Protein AF-A0A967TVG3-F1 (afdb_monomer_lite)

Structure (mmCIF, N/CA/C/O backbone):
data_AF-A0A967TVG3-F1
#
_entry.id   AF-A0A967TVG3-F1
#
loop_
_atom_site.group_PDB
_atom_site.id
_atom_site.type_symbol
_atom_site.label_atom_id
_atom_site.label_alt_id
_atom_site.label_comp_id
_atom_site.label_asym_id
_atom_site.label_entity_id
_atom_site.label_seq_id
_atom_site.pdbx_PDB_ins_code
_atom_site.Cartn_x
_atom_site.Cartn_y
_atom_site.Cartn_z
_atom_site.occupancy
_atom_site.B_iso_or_equiv
_atom_site.auth_seq_id
_atom_site.auth_comp_id
_atom_site.auth_asym_id
_atom_site.auth_atom_id
_atom_site.pdbx_PDB_model_num
ATOM 1 N N . VAL A 1 1 ? -3.987 7.821 1.813 1.00 89.50 1 VAL A N 1
ATOM 2 C CA . VAL A 1 1 ? -5.244 8.448 2.303 1.00 89.50 1 VAL A CA 1
ATOM 3 C C . VAL A 1 1 ? -5.718 7.653 3.496 1.00 89.50 1 VAL A C 1
ATOM 5 O O . VAL A 1 1 ? -5.759 6.437 3.392 1.00 89.50 1 VAL A O 1
ATOM 8 N N . THR A 1 2 ? -6.085 8.309 4.593 1.00 92.44 2 THR A N 1
ATOM 9 C CA . THR A 1 2 ? -6.543 7.612 5.803 1.00 92.44 2 THR A CA 1
ATOM 10 C C . THR A 1 2 ? -8.033 7.836 6.006 1.00 92.44 2 THR A C 1
ATOM 12 O O . THR A 1 2 ? -8.481 8.977 6.103 1.00 92.44 2 THR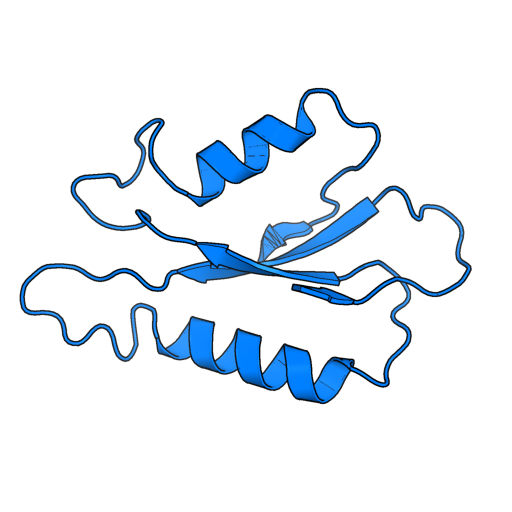 A O 1
ATOM 15 N N . ILE A 1 3 ? -8.789 6.745 6.083 1.00 94.00 3 ILE A N 1
ATOM 16 C CA . ILE A 1 3 ? -10.175 6.722 6.541 1.00 94.00 3 ILE A CA 1
ATOM 17 C C . ILE A 1 3 ? -10.136 6.442 8.048 1.00 94.00 3 ILE A C 1
ATOM 19 O O . ILE A 1 3 ? -9.707 5.354 8.450 1.00 94.00 3 ILE A O 1
ATOM 23 N N . PRO A 1 4 ? -10.507 7.412 8.899 1.00 90.88 4 PRO A N 1
ATOM 24 C CA . PRO A 1 4 ? -10.389 7.254 10.341 1.00 90.88 4 PRO A CA 1
ATOM 25 C C . PRO A 1 4 ? -11.366 6.195 10.853 1.00 90.88 4 PRO A C 1
ATOM 27 O O . PRO A 1 4 ? -12.478 6.054 10.342 1.00 90.88 4 PRO A O 1
ATOM 30 N N . ALA A 1 5 ? -10.957 5.465 11.889 1.00 89.88 5 ALA A N 1
ATOM 31 C CA . ALA A 1 5 ? -11.883 4.614 12.623 1.00 89.88 5 ALA A CA 1
ATOM 32 C C . ALA A 1 5 ? -12.932 5.465 13.353 1.00 89.88 5 ALA A C 1
ATOM 34 O O . ALA A 1 5 ? -12.690 6.631 13.677 1.00 89.88 5 ALA A O 1
ATOM 35 N N . GLY A 1 6 ? -14.067 4.852 13.677 1.00 84.75 6 GLY A N 1
ATOM 36 C CA . GLY A 1 6 ? -14.965 5.384 14.704 1.00 84.75 6 GLY A CA 1
ATOM 37 C C . GLY A 1 6 ? -14.378 5.274 16.111 1.00 84.75 6 GLY A C 1
ATOM 38 O O . GLY A 1 6 ? -13.250 4.829 16.300 1.00 84.75 6 GLY A O 1
ATOM 39 N N . GLU A 1 7 ? -15.163 5.633 17.123 1.00 78.00 7 GLU A N 1
ATOM 40 C CA . GLU A 1 7 ? -14.766 5.487 18.526 1.00 78.00 7 GLU A CA 1
ATOM 41 C C . GLU A 1 7 ? -14.842 4.014 18.954 1.00 78.00 7 GLU A C 1
ATOM 43 O O . GLU A 1 7 ? -15.891 3.510 19.354 1.00 78.00 7 GLU A O 1
ATOM 48 N N . LEU A 1 8 ? -13.723 3.299 18.838 1.00 69.94 8 LEU A N 1
ATOM 49 C CA . LEU A 1 8 ? -13.590 1.908 19.268 1.00 69.94 8 LEU A CA 1
ATOM 50 C C . LEU A 1 8 ? -12.302 1.702 20.066 1.00 69.94 8 LEU A C 1
ATOM 52 O O . LEU A 1 8 ? -11.327 2.417 19.854 1.00 69.94 8 LEU A O 1
ATOM 56 N N . PRO A 1 9 ? -12.255 0.713 20.973 1.00 59.97 9 PRO A N 1
ATOM 57 C CA . PRO A 1 9 ? -10.998 0.303 21.582 1.00 59.97 9 PRO A CA 1
ATOM 58 C C . PRO A 1 9 ? -10.019 -0.189 20.496 1.00 59.97 9 PRO A C 1
ATOM 60 O O . PRO A 1 9 ? -10.438 -0.820 19.520 1.00 59.97 9 PRO A O 1
ATOM 63 N N . ASP A 1 10 ? -8.718 0.080 20.682 1.00 72.25 10 ASP A N 1
ATOM 64 C CA . ASP A 1 10 ? -7.611 -0.333 19.788 1.00 72.25 10 ASP A CA 1
ATOM 65 C C . ASP A 1 10 ? -7.510 0.508 18.481 1.00 72.25 10 ASP A C 1
ATOM 67 O O . ASP A 1 10 ? -7.396 -0.022 17.373 1.00 72.25 10 ASP A O 1
ATOM 71 N N . LEU A 1 11 ? -7.587 1.846 18.622 1.00 75.06 11 LEU A N 1
ATOM 72 C CA . LEU A 1 11 ? -7.390 2.851 17.550 1.00 75.06 11 LEU A CA 1
ATOM 73 C C . LEU A 1 11 ? -5.943 2.981 17.070 1.00 75.06 11 LEU A C 1
ATOM 75 O O . LEU A 1 11 ? -5.698 3.537 16.005 1.00 75.06 11 LEU A O 1
ATOM 79 N N . ASP A 1 12 ? -4.986 2.486 17.849 1.00 82.81 12 ASP A N 1
ATOM 80 C CA . ASP A 1 12 ? -3.568 2.479 17.505 1.00 82.81 12 ASP A CA 1
ATOM 81 C C . ASP A 1 12 ? -3.253 1.493 16.375 1.00 82.81 12 ASP A C 1
ATOM 83 O O . ASP A 1 12 ? -2.145 1.502 15.847 1.00 82.81 12 ASP A O 1
ATOM 87 N N . ARG A 1 13 ? -4.218 0.662 15.958 1.00 89.12 13 ARG A N 1
ATOM 88 C CA . ARG A 1 13 ? -4.048 -0.314 14.881 1.00 89.12 13 ARG A CA 1
ATOM 89 C C . ARG A 1 13 ? -4.849 0.046 13.636 1.00 89.12 13 ARG A C 1
ATOM 91 O O . ARG A 1 13 ? -6.062 0.255 13.703 1.00 89.12 13 ARG A O 1
ATOM 98 N N . LYS A 1 14 ? -4.186 0.019 12.479 1.00 92.81 14 LYS A N 1
ATOM 99 C CA . LYS A 1 14 ? -4.787 0.310 11.168 1.00 92.81 14 LYS A CA 1
ATOM 100 C C . LYS A 1 14 ? -4.677 -0.866 10.196 1.00 92.81 14 LYS A C 1
ATOM 102 O O . LYS A 1 14 ? -3.776 -1.697 10.312 1.00 92.81 14 LYS A O 1
ATOM 107 N N . ILE A 1 15 ? -5.607 -0.939 9.252 1.00 95.62 15 ILE A N 1
ATOM 108 C CA . ILE A 1 15 ? -5.542 -1.825 8.086 1.00 95.62 15 ILE A CA 1
ATOM 109 C C . ILE A 1 15 ? -4.955 -1.016 6.936 1.00 95.62 15 ILE A C 1
ATOM 111 O O . ILE A 1 15 ? -5.436 0.079 6.662 1.00 95.62 15 ILE A O 1
ATOM 115 N N . VAL A 1 16 ? -3.946 -1.553 6.263 1.00 97.44 16 VAL A N 1
ATOM 116 C CA . VAL A 1 16 ? -3.377 -0.956 5.054 1.00 97.44 16 VAL A CA 1
ATOM 117 C C . VAL A 1 16 ? -3.903 -1.722 3.843 1.00 97.44 16 VAL A C 1
ATOM 119 O O . VAL A 1 16 ? -3.898 -2.951 3.844 1.00 97.44 16 VAL A O 1
ATOM 122 N N . VAL A 1 17 ? -4.383 -1.006 2.832 1.00 98.25 17 VAL A N 1
ATOM 123 C CA . VAL A 1 17 ? -4.708 -1.566 1.514 1.00 98.25 17 VAL A CA 1
ATOM 124 C C . VAL A 1 17 ? -3.850 -0.834 0.498 1.00 98.25 17 VAL A C 1
ATOM 126 O O . VAL A 1 17 ? -3.884 0.401 0.440 1.00 98.25 17 VAL A O 1
ATOM 129 N N . ALA A 1 18 ? -3.065 -1.582 -0.263 1.00 98.38 18 ALA A N 1
ATOM 130 C CA . ALA A 1 18 ? -2.017 -1.036 -1.092 1.00 98.38 18 ALA A CA 1
ATOM 131 C C . ALA A 1 18 ? -2.062 -1.518 -2.544 1.00 98.38 18 ALA A C 1
ATOM 133 O O . ALA A 1 18 ? -2.669 -2.523 -2.895 1.00 98.38 18 ALA A O 1
ATOM 134 N N . ALA A 1 19 ? -1.413 -0.730 -3.388 1.00 98.69 19 ALA A N 1
ATOM 135 C CA . ALA A 1 19 ? -1.115 -0.995 -4.788 1.00 98.69 19 ALA A CA 1
ATOM 136 C C . ALA A 1 19 ? 0.169 -0.231 -5.130 1.00 98.69 19 ALA A C 1
ATOM 138 O O . ALA A 1 19 ? 0.566 0.654 -4.364 1.00 98.69 19 ALA A O 1
ATOM 139 N N . HIS A 1 20 ? 0.795 -0.502 -6.272 1.00 98.56 20 HIS A N 1
ATOM 140 C CA . HIS A 1 20 ? 1.906 0.319 -6.758 1.00 98.56 20 HIS A CA 1
ATOM 141 C C . HIS A 1 20 ? 1.567 1.011 -8.077 1.00 98.56 20 HIS A C 1
ATOM 143 O O . HIS A 1 20 ? 0.735 0.542 -8.849 1.00 98.56 20 HIS A O 1
ATOM 149 N N . TYR A 1 21 ? 2.146 2.189 -8.296 1.00 98.00 21 TYR A N 1
ATOM 150 C CA . TYR A 1 21 ? 1.850 3.025 -9.465 1.00 98.00 21 TYR A CA 1
ATOM 151 C C . TYR A 1 21 ? 3.014 3.134 -10.456 1.00 98.00 21 TYR A C 1
ATOM 153 O O . TYR A 1 21 ? 2.868 3.786 -11.491 1.00 98.00 21 TYR A O 1
ATOM 161 N N . ASP A 1 22 ? 4.160 2.524 -10.155 1.00 98.19 22 ASP A N 1
ATOM 162 C CA . ASP A 1 22 ? 5.239 2.290 -11.111 1.00 98.19 22 ASP A CA 1
ATOM 163 C C . ASP A 1 22 ? 5.010 1.009 -11.928 1.00 98.19 22 ASP A C 1
ATOM 165 O O . ASP A 1 22 ? 4.188 0.167 -11.577 1.00 98.19 22 ASP A O 1
ATOM 169 N N . THR A 1 23 ? 5.716 0.891 -13.052 1.00 98.00 23 THR A N 1
ATOM 170 C CA . THR A 1 23 ? 5.700 -0.293 -13.923 1.00 98.00 23 THR A CA 1
ATOM 171 C C . THR A 1 23 ? 7.045 -0.428 -14.640 1.00 98.00 23 THR A C 1
ATOM 173 O O . THR A 1 23 ? 7.815 0.537 -14.727 1.00 98.00 23 THR A O 1
ATOM 176 N N . VAL A 1 24 ? 7.331 -1.608 -15.188 1.00 97.25 24 VAL A N 1
ATOM 177 C CA . VAL A 1 24 ? 8.562 -1.867 -15.948 1.00 97.25 24 VAL A CA 1
ATOM 178 C C . VAL A 1 24 ? 8.579 -1.210 -17.332 1.00 97.25 24 VAL A C 1
ATOM 180 O O . VAL A 1 24 ? 7.557 -0.885 -17.941 1.00 97.25 24 VAL A O 1
ATOM 183 N N . TRP A 1 25 ? 9.783 -1.065 -17.892 1.00 96.06 25 TRP A N 1
ATOM 184 C CA . TRP A 1 25 ? 9.973 -0.554 -19.249 1.00 96.06 25 TRP A CA 1
ATOM 185 C C . TRP A 1 25 ? 9.214 -1.395 -20.294 1.00 96.06 25 TRP A C 1
ATOM 187 O O . TRP A 1 25 ? 9.229 -2.621 -20.247 1.00 96.06 25 TRP A O 1
ATOM 197 N N . LEU A 1 26 ? 8.574 -0.717 -21.255 1.00 96.75 26 LEU A N 1
ATOM 198 C CA . LEU A 1 26 ? 7.665 -1.277 -22.276 1.00 96.75 26 LEU A CA 1
ATOM 199 C C . LEU A 1 26 ? 6.361 -1.908 -21.765 1.00 96.75 26 LEU A C 1
ATOM 201 O O . LEU A 1 26 ? 5.555 -2.336 -22.593 1.00 96.75 26 LEU A O 1
ATOM 205 N N . SER A 1 27 ? 6.102 -1.922 -20.458 1.00 97.62 27 SER A N 1
ATOM 206 C CA . SER A 1 27 ? 4.781 -2.266 -19.940 1.00 97.62 27 SER A CA 1
ATOM 207 C C . SER A 1 27 ? 3.901 -1.014 -19.875 1.00 97.62 27 SER A C 1
ATOM 209 O O . SER A 1 27 ? 4.346 0.024 -19.386 1.00 97.62 27 SER A O 1
ATOM 211 N N . PRO A 1 28 ? 2.640 -1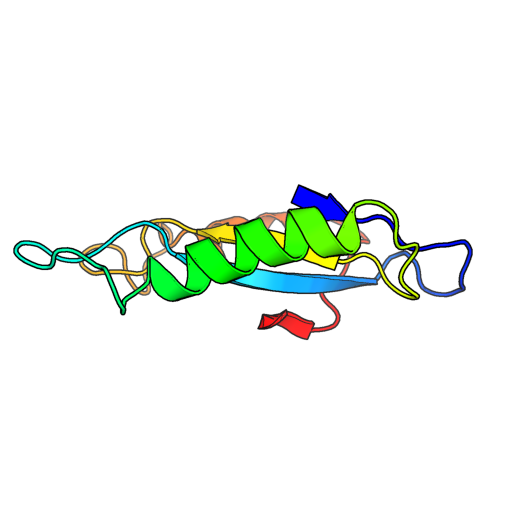.067 -20.340 1.00 96.88 28 PRO A N 1
ATOM 212 C CA . PRO A 1 28 ? 1.670 -0.017 -20.043 1.00 96.88 28 PRO A CA 1
ATOM 213 C C . PRO A 1 28 ? 1.194 -0.049 -18.579 1.00 96.88 28 PRO A C 1
ATOM 215 O O . PRO A 1 28 ? 0.509 0.880 -18.161 1.00 96.88 28 PRO A O 1
ATOM 218 N N . GLY A 1 29 ? 1.496 -1.114 -17.824 1.00 98.31 29 GLY A N 1
ATOM 219 C CA . GLY A 1 29 ? 1.178 -1.245 -16.399 1.00 98.31 29 GLY A CA 1
ATOM 220 C C . GLY A 1 29 ? -0.310 -1.366 -16.061 1.00 98.31 29 GLY A C 1
ATOM 221 O O . GLY A 1 29 ? -0.712 -1.090 -14.936 1.00 98.31 29 GLY A 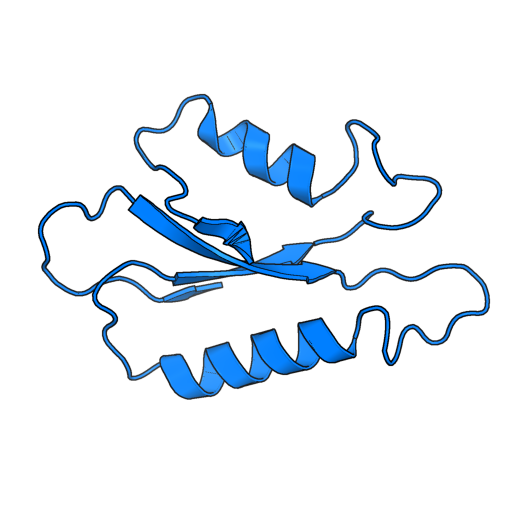O 1
ATOM 222 N N . ALA A 1 30 ? -1.155 -1.724 -17.036 1.00 98.50 30 ALA A N 1
ATOM 223 C CA . ALA A 1 30 ? -2.610 -1.706 -16.869 1.00 98.50 30 ALA A CA 1
ATOM 224 C C . ALA A 1 30 ? -3.104 -2.692 -15.797 1.00 98.50 30 ALA A C 1
ATOM 226 O O . ALA A 1 30 ? -3.899 -2.311 -14.942 1.00 98.50 30 ALA A O 1
ATOM 227 N N . ASP A 1 31 ? -2.643 -3.943 -15.853 1.00 97.94 31 ASP A N 1
ATOM 228 C CA . ASP A 1 31 ? -2.961 -4.955 -14.839 1.00 97.94 31 ASP A CA 1
ATOM 229 C C . ASP A 1 31 ? -1.987 -4.870 -13.660 1.00 97.94 31 ASP A C 1
ATOM 231 O O . ASP A 1 31 ? -2.429 -4.882 -12.515 1.00 97.94 31 ASP A O 1
ATOM 235 N N . ASP A 1 32 ? -0.699 -4.667 -13.960 1.00 98.06 32 ASP A N 1
ATOM 236 C CA . ASP A 1 32 ? 0.407 -4.599 -13.004 1.00 98.06 32 ASP A CA 1
ATOM 237 C C . ASP A 1 32 ? 1.037 -3.186 -12.959 1.00 98.06 32 ASP A C 1
ATOM 239 O O . ASP A 1 32 ? 1.898 -2.846 -13.776 1.00 98.06 32 ASP A O 1
ATOM 243 N N . ASN A 1 33 ? 0.557 -2.274 -12.104 1.00 98.38 33 ASN A N 1
ATOM 244 C CA . ASN A 1 33 ? -0.519 -2.460 -11.114 1.00 98.38 33 ASN A CA 1
ATOM 245 C C . ASN A 1 33 ? -1.567 -1.334 -11.111 1.00 98.38 33 ASN A C 1
ATOM 247 O O . ASN A 1 33 ? -2.237 -1.064 -10.112 1.00 98.38 33 ASN A O 1
ATOM 251 N N . ALA A 1 34 ? -1.785 -0.688 -12.263 1.00 98.69 34 ALA A N 1
ATOM 252 C CA . ALA A 1 34 ? -2.806 0.353 -12.387 1.00 98.69 34 ALA A CA 1
ATOM 253 C C . ALA A 1 34 ? -4.220 -0.158 -12.045 1.00 98.69 34 ALA A C 1
ATOM 255 O O . ALA A 1 34 ? -5.052 0.617 -11.566 1.00 98.69 34 ALA A O 1
ATOM 256 N N . SER A 1 35 ? -4.490 -1.455 -12.231 1.00 98.75 35 SER A N 1
ATOM 257 C CA . SER A 1 35 ? -5.723 -2.107 -11.786 1.00 98.75 35 SER A CA 1
ATOM 258 C C . SER A 1 35 ? -5.906 -1.980 -10.265 1.00 98.75 35 SER A C 1
ATOM 260 O O . SER A 1 35 ? -6.952 -1.503 -9.818 1.00 98.75 35 SER A O 1
ATOM 262 N N . GLY A 1 36 ? -4.878 -2.278 -9.467 1.00 98.62 36 GLY A N 1
ATOM 263 C CA . GLY A 1 36 ? -4.882 -2.114 -8.014 1.00 98.62 36 GLY A CA 1
ATOM 264 C C . GLY A 1 36 ? -5.036 -0.653 -7.602 1.00 98.62 36 GLY A C 1
ATOM 265 O O . GLY A 1 36 ? -5.868 -0.326 -6.754 1.00 98.62 36 GLY A O 1
ATOM 266 N N . VAL A 1 37 ? -4.329 0.262 -8.273 1.00 98.62 37 VAL A N 1
ATOM 267 C CA . VAL A 1 37 ? -4.480 1.708 -8.037 1.00 98.62 37 VAL A CA 1
ATOM 268 C C . VAL A 1 37 ? -5.916 2.168 -8.307 1.00 98.62 37 VAL A C 1
ATOM 270 O O . VAL A 1 37 ? -6.466 2.956 -7.535 1.00 98.62 37 VAL A O 1
ATOM 273 N N . SER A 1 38 ? -6.563 1.652 -9.356 1.00 98.69 38 SER A N 1
ATOM 274 C CA . SER A 1 38 ? -7.966 1.965 -9.649 1.00 98.69 38 SER A CA 1
ATOM 275 C C . SER A 1 38 ? -8.904 1.510 -8.523 1.00 98.69 38 SER A C 1
ATOM 277 O O . SER A 1 38 ? -9.806 2.257 -8.138 1.00 98.69 38 SER A O 1
ATOM 279 N N . VAL A 1 39 ? -8.633 0.347 -7.919 1.00 98.56 39 VAL A N 1
ATOM 280 C CA . VAL A 1 39 ? -9.370 -0.151 -6.750 1.00 98.56 39 VAL A CA 1
ATOM 281 C C . VAL A 1 39 ? -9.153 0.755 -5.542 1.00 98.56 39 VAL A C 1
ATOM 283 O O . VAL A 1 39 ? -10.124 1.079 -4.862 1.00 98.56 39 VAL A O 1
ATOM 286 N N . LEU A 1 40 ? -7.927 1.229 -5.285 1.00 98.56 40 LEU A N 1
ATOM 287 C CA . LEU A 1 40 ? -7.673 2.171 -4.187 1.00 98.56 40 LEU A CA 1
ATOM 288 C C . LEU A 1 40 ? -8.479 3.465 -4.339 1.00 98.56 40 LEU A C 1
ATOM 290 O O . LEU A 1 40 ? -9.048 3.958 -3.363 1.00 98.56 40 LEU A O 1
ATOM 294 N N . LEU A 1 41 ? -8.544 4.016 -5.552 1.00 98.38 41 LEU A N 1
ATOM 295 C CA . LEU A 1 41 ? -9.303 5.237 -5.827 1.00 98.38 41 LEU A CA 1
ATOM 296 C C . LEU A 1 41 ? -10.809 5.026 -5.637 1.00 98.38 41 LEU A C 1
ATOM 298 O O . LEU A 1 41 ? -11.476 5.870 -5.033 1.00 98.38 41 LEU A O 1
ATOM 302 N N . GLU A 1 42 ? -11.338 3.892 -6.095 1.00 98.38 42 GLU A N 1
ATOM 303 C CA . GLU A 1 42 ? -12.749 3.552 -5.908 1.00 98.38 42 GLU A CA 1
ATOM 304 C C . GLU A 1 42 ? -13.078 3.304 -4.429 1.00 98.38 42 GLU A C 1
ATOM 306 O O . GLU A 1 42 ? -14.055 3.845 -3.908 1.00 98.38 42 GLU A O 1
ATOM 311 N N . LEU A 1 43 ? -12.223 2.578 -3.701 1.00 97.62 43 LEU A N 1
ATOM 312 C CA . LEU A 1 43 ? -12.369 2.382 -2.257 1.00 97.62 43 LEU A CA 1
ATOM 313 C C . LEU A 1 43 ? -12.364 3.712 -1.505 1.00 97.62 43 LEU A C 1
ATOM 315 O O . LEU A 1 43 ? -13.192 3.902 -0.616 1.00 97.62 43 LEU A O 1
ATOM 319 N N . ALA A 1 44 ? -11.497 4.659 -1.871 1.00 97.12 44 ALA A N 1
ATOM 320 C CA . ALA A 1 44 ? -11.492 5.985 -1.259 1.00 97.12 44 ALA A CA 1
ATOM 321 C C . ALA A 1 44 ? -12.850 6.687 -1.426 1.00 97.12 44 ALA A C 1
ATOM 323 O O . ALA A 1 44 ? -13.355 7.301 -0.485 1.00 97.12 44 ALA A O 1
ATOM 324 N N . GLN A 1 45 ? -13.471 6.561 -2.601 1.00 96.81 45 GLN A N 1
ATOM 325 C CA . GLN A 1 45 ? -14.788 7.128 -2.883 1.00 96.81 45 GLN A CA 1
ATOM 326 C C . GLN A 1 45 ? -15.925 6.429 -2.135 1.00 96.81 45 GLN A C 1
ATOM 328 O O . GLN A 1 45 ? -16.805 7.115 -1.609 1.00 96.81 45 GLN A O 1
ATOM 333 N N . LEU A 1 46 ? -15.909 5.098 -2.065 1.00 96.56 46 LEU A N 1
ATOM 334 C CA . LEU A 1 46 ? -16.929 4.313 -1.366 1.00 96.56 46 LEU A CA 1
ATOM 335 C C . LEU A 1 46 ? -16.849 4.492 0.155 1.00 96.56 46 LEU A C 1
ATOM 337 O O . LEU A 1 46 ? -17.876 4.585 0.827 1.00 96.56 46 LEU A O 1
ATOM 341 N N . LEU A 1 47 ? -15.634 4.581 0.700 1.00 95.06 47 LEU A N 1
ATOM 342 C CA . LEU A 1 47 ? -15.393 4.644 2.140 1.00 95.06 47 LEU A CA 1
ATOM 343 C C . LEU A 1 47 ? -15.462 6.061 2.720 1.00 95.06 47 LEU A C 1
ATOM 345 O O . LEU A 1 47 ? -15.550 6.195 3.936 1.00 95.06 47 LEU A O 1
ATOM 349 N N . LYS A 1 48 ? -15.468 7.125 1.903 1.00 92.88 48 LYS A N 1
ATOM 350 C CA . LYS A 1 48 ? -15.397 8.518 2.398 1.00 92.88 48 LYS A CA 1
ATOM 351 C C . LYS A 1 48 ? -16.481 8.911 3.411 1.00 92.88 48 LYS A C 1
ATOM 353 O O . LYS A 1 48 ? -16.268 9.821 4.202 1.00 92.88 48 LYS A O 1
ATOM 358 N N . ASN A 1 49 ? -17.641 8.254 3.359 1.00 92.69 49 ASN A N 1
ATOM 359 C CA . ASN A 1 49 ? -18.787 8.506 4.240 1.00 92.69 49 ASN A CA 1
ATOM 360 C C . ASN A 1 49 ? -19.065 7.329 5.188 1.00 92.69 49 ASN A C 1
ATOM 362 O O . ASN A 1 49 ? -20.139 7.251 5.782 1.00 92.69 49 ASN A O 1
ATOM 366 N N . ILE A 1 50 ? -18.129 6.388 5.287 1.00 93.56 50 ILE A N 1
ATOM 367 C CA . ILE A 1 50 ? -18.229 5.216 6.147 1.00 93.56 50 ILE A CA 1
ATOM 368 C C . ILE A 1 50 ? -17.284 5.425 7.323 1.00 93.56 50 ILE A C 1
ATOM 370 O O . ILE A 1 50 ? -16.144 5.847 7.155 1.00 93.56 50 ILE A O 1
ATOM 374 N N . THR A 1 51 ? -17.763 5.099 8.520 1.00 91.56 51 THR A N 1
ATOM 375 C CA . THR A 1 51 ? -16.948 5.070 9.734 1.00 91.56 51 THR A CA 1
ATOM 376 C C . THR A 1 51 ? -16.589 3.615 10.043 1.00 91.56 51 THR A C 1
ATOM 378 O O . THR A 1 51 ? -17.395 2.907 10.653 1.00 91.56 51 THR A O 1
ATOM 381 N N . PRO A 1 52 ? -15.432 3.115 9.575 1.00 90.62 52 PRO A N 1
ATOM 382 C CA . PRO A 1 52 ? -15.037 1.732 9.790 1.00 90.62 52 PRO A CA 1
ATOM 383 C C . PRO A 1 52 ? -14.683 1.453 11.253 1.00 90.62 52 PRO A C 1
ATOM 385 O O . PRO A 1 52 ? -14.357 2.346 12.038 1.00 90.62 52 PRO A O 1
ATOM 388 N N . GLY A 1 53 ? -14.698 0.165 11.607 1.00 89.69 53 GLY A N 1
ATOM 389 C CA . GLY A 1 53 ? -14.330 -0.286 12.947 1.00 89.69 53 GLY A CA 1
ATOM 390 C C . GLY A 1 53 ? -12.831 -0.166 13.274 1.00 89.69 53 GLY A C 1
ATOM 391 O O . GLY A 1 53 ? -12.425 -0.252 14.429 1.00 89.69 53 GLY A O 1
ATOM 392 N N . LYS A 1 54 ? -11.997 0.014 12.248 1.00 90.75 54 LYS A N 1
ATOM 393 C CA . LYS A 1 54 ? -10.552 0.247 12.324 1.00 90.75 54 LYS A CA 1
ATOM 394 C C . LYS A 1 54 ? -10.177 1.289 11.288 1.00 90.75 54 LYS A C 1
ATOM 396 O O . LYS A 1 54 ? -10.856 1.392 10.269 1.00 90.75 54 LYS A O 1
ATOM 401 N N . ALA A 1 55 ? -9.100 2.030 11.533 1.00 93.19 55 ALA A N 1
ATOM 402 C CA . ALA A 1 55 ? -8.610 2.983 10.553 1.00 93.19 55 ALA A CA 1
ATOM 403 C C . ALA A 1 55 ? -8.142 2.207 9.320 1.00 93.19 55 ALA A C 1
ATOM 405 O O . ALA A 1 55 ? -7.494 1.167 9.455 1.00 93.19 55 ALA A O 1
ATOM 406 N N . ILE A 1 56 ? -8.494 2.698 8.137 1.00 95.38 56 ILE A N 1
ATOM 407 C CA . ILE A 1 56 ? -8.072 2.111 6.866 1.00 95.38 56 ILE A CA 1
ATOM 408 C C . ILE A 1 56 ? -7.160 3.119 6.187 1.00 95.38 56 ILE A C 1
ATOM 410 O O . ILE A 1 56 ? -7.555 4.261 5.959 1.00 95.38 56 ILE A O 1
ATOM 414 N N . GLU A 1 57 ? -5.947 2.708 5.860 1.00 96.31 57 GLU A N 1
ATOM 415 C CA . GLU A 1 57 ? -5.008 3.509 5.096 1.00 96.31 57 GLU A CA 1
ATOM 416 C C . GLU A 1 57 ? -4.883 2.940 3.683 1.00 96.31 57 GLU A C 1
ATOM 418 O O . GLU A 1 57 ? -4.488 1.796 3.486 1.00 96.31 57 GLU A O 1
ATOM 423 N N . LEU A 1 58 ? -5.262 3.749 2.698 1.00 98.25 58 LEU A N 1
ATOM 424 C CA . LEU A 1 58 ? -5.129 3.437 1.280 1.00 98.25 58 LEU A CA 1
ATOM 425 C C . LEU A 1 58 ? -3.814 4.034 0.783 1.00 98.25 58 LEU A C 1
ATOM 427 O O . LEU A 1 58 ? -3.645 5.263 0.847 1.00 98.25 58 LEU A O 1
ATOM 431 N N . VAL A 1 59 ? -2.893 3.197 0.307 1.00 98.25 59 VAL A N 1
ATOM 432 C CA . VAL A 1 59 ? -1.526 3.618 -0.033 1.00 98.25 59 VAL A CA 1
ATOM 433 C C . VAL A 1 59 ? -1.141 3.164 -1.435 1.00 98.25 59 VAL A C 1
ATOM 435 O O . VAL A 1 59 ? -1.190 1.984 -1.747 1.00 98.25 59 VAL A O 1
ATOM 438 N N . ALA A 1 60 ? -0.726 4.106 -2.280 1.00 98.38 60 ALA A N 1
ATOM 439 C CA . ALA A 1 60 ? -0.131 3.795 -3.573 1.00 98.38 60 ALA A CA 1
ATOM 440 C C . ALA A 1 60 ? 1.395 3.934 -3.454 1.00 98.38 60 ALA A C 1
ATOM 442 O O . ALA A 1 60 ? 1.893 5.034 -3.198 1.00 98.38 60 ALA A O 1
ATOM 443 N N . PHE A 1 61 ? 2.127 2.832 -3.595 1.00 98.31 61 PHE A N 1
ATOM 444 C CA . PHE A 1 61 ? 3.584 2.785 -3.505 1.00 98.31 61 PHE A CA 1
ATOM 445 C C . PHE A 1 61 ? 4.251 3.015 -4.865 1.00 98.31 61 PHE A C 1
ATOM 447 O O . PHE A 1 61 ? 3.657 2.805 -5.915 1.00 98.31 61 PHE A O 1
ATOM 454 N N . THR A 1 62 ? 5.503 3.458 -4.828 1.00 97.69 62 THR A N 1
ATOM 455 C CA . THR A 1 62 ? 6.409 3.465 -5.985 1.00 97.69 62 THR A CA 1
ATOM 456 C C . THR A 1 62 ? 7.526 2.471 -5.732 1.00 97.69 62 THR A C 1
ATOM 458 O O . THR A 1 62 ? 7.731 2.058 -4.584 1.00 97.69 62 THR A O 1
ATOM 461 N N . ASN A 1 63 ? 8.324 2.210 -6.764 1.00 98.06 63 ASN A N 1
ATOM 462 C CA . ASN A 1 63 ? 9.538 1.410 -6.692 1.00 98.06 63 ASN A CA 1
ATOM 463 C C . ASN A 1 63 ? 9.260 -0.030 -6.247 1.00 98.06 63 ASN A C 1
ATOM 465 O O . ASN A 1 63 ? 10.097 -0.624 -5.569 1.00 98.06 63 ASN A O 1
ATOM 469 N N . GLU A 1 64 ? 8.079 -0.557 -6.566 1.00 98.12 64 GLU A N 1
ATOM 470 C CA . GLU A 1 64 ? 7.809 -1.985 -6.411 1.00 98.12 64 GLU A CA 1
ATOM 471 C C . GLU A 1 64 ? 8.629 -2.775 -7.433 1.00 98.12 64 GLU A C 1
ATOM 473 O O . GLU A 1 64 ? 9.213 -3.799 -7.090 1.00 98.12 64 GLU A O 1
ATOM 478 N N . GLU A 1 65 ? 8.793 -2.203 -8.627 1.00 98.00 65 GLU A N 1
ATOM 479 C CA . GLU A 1 65 ? 9.391 -2.860 -9.775 1.00 98.00 65 GLU A CA 1
ATOM 480 C C . GLU A 1 65 ? 10.915 -2.692 -9.850 1.00 98.00 65 GLU A C 1
ATOM 482 O O . GLU A 1 65 ? 11.551 -1.836 -9.215 1.00 98.00 65 GLU A O 1
ATOM 487 N N . GLN A 1 66 ? 11.548 -3.515 -10.690 1.00 96.06 66 GLN A N 1
ATOM 488 C CA . GLN A 1 66 ? 12.972 -3.374 -11.001 1.00 96.06 66 GLN A CA 1
ATOM 489 C C . GLN A 1 66 ? 13.268 -1.983 -11.603 1.00 96.06 66 GLN A C 1
ATOM 491 O O . GLN A 1 66 ? 12.515 -1.501 -12.452 1.00 96.06 66 GLN A O 1
ATOM 496 N N . PRO A 1 67 ? 14.389 -1.332 -11.233 1.00 95.81 67 PRO A N 1
ATOM 497 C CA . PRO A 1 67 ? 15.538 -1.875 -10.498 1.00 95.81 67 PRO A CA 1
ATOM 498 C C . PRO A 1 67 ? 15.484 -1.686 -8.970 1.00 95.81 67 PRO A C 1
ATOM 500 O O . PRO A 1 67 ? 16.483 -1.938 -8.299 1.00 95.81 67 PRO A O 1
ATOM 503 N N . PHE A 1 68 ? 14.381 -1.176 -8.421 1.00 97.44 68 PHE A N 1
ATOM 504 C CA . PHE A 1 68 ? 14.293 -0.807 -7.004 1.00 97.44 68 PHE A CA 1
ATOM 505 C C . PHE A 1 68 ? 13.572 -1.844 -6.140 1.00 97.44 68 PHE A C 1
ATOM 507 O O . PHE A 1 68 ? 13.696 -1.780 -4.912 1.00 97.44 68 PHE A O 1
ATOM 514 N N . ALA A 1 69 ? 12.890 -2.805 -6.767 1.00 96.44 69 ALA A N 1
ATOM 515 C CA . ALA A 1 69 ? 12.332 -3.985 -6.122 1.00 96.44 69 ALA A CA 1
ATOM 516 C C . ALA A 1 69 ? 13.312 -4.597 -5.110 1.00 96.44 69 ALA A C 1
ATOM 518 O O . ALA A 1 69 ? 14.494 -4.784 -5.408 1.00 96.44 69 ALA A O 1
ATOM 519 N N . GLU A 1 70 ? 12.813 -4.906 -3.913 1.00 94.81 70 GLU A N 1
ATOM 520 C CA . GLU A 1 70 ? 13.573 -5.528 -2.816 1.00 94.81 70 GLU A CA 1
ATOM 521 C C . GLU A 1 70 ? 14.777 -4.715 -2.291 1.00 94.81 70 GLU A C 1
ATOM 523 O O . GLU A 1 70 ? 15.565 -5.213 -1.485 1.00 94.81 70 GLU A O 1
ATOM 528 N N . THR A 1 71 ? 14.924 -3.448 -2.690 1.00 97.38 71 THR A N 1
ATOM 529 C CA . THR A 1 71 ? 15.959 -2.552 -2.155 1.00 97.38 71 THR A CA 1
ATOM 530 C C . THR A 1 71 ? 15.435 -1.697 -0.999 1.00 97.38 71 THR A C 1
ATOM 532 O O . THR A 1 71 ? 14.233 -1.573 -0.772 1.00 97.38 71 THR A O 1
ATOM 535 N N . GLU A 1 72 ? 16.345 -1.015 -0.301 1.00 96.44 72 GLU A N 1
ATOM 536 C CA . GLU A 1 72 ? 16.016 0.010 0.706 1.00 96.44 72 GLU A CA 1
ATOM 537 C C . GLU A 1 72 ? 15.196 1.184 0.134 1.00 96.44 72 GLU A C 1
ATOM 539 O O . GLU A 1 72 ? 14.590 1.938 0.884 1.00 96.44 72 GLU A O 1
ATOM 544 N N . LEU A 1 73 ? 15.161 1.344 -1.195 1.00 96.69 73 LEU A N 1
ATOM 545 C CA . LEU A 1 73 ? 14.407 2.398 -1.879 1.00 96.69 73 LEU A CA 1
ATOM 546 C C . LEU A 1 73 ? 13.000 1.955 -2.311 1.00 96.69 73 LEU A C 1
ATOM 548 O O . LEU A 1 73 ? 12.274 2.758 -2.905 1.00 96.69 73 LEU A O 1
ATOM 552 N N . MET A 1 74 ? 12.616 0.702 -2.044 1.00 98.06 74 MET A N 1
ATOM 553 C CA . MET A 1 74 ? 11.274 0.187 -2.315 1.00 98.06 74 MET A CA 1
ATOM 554 C C . MET A 1 74 ? 10.254 0.935 -1.451 1.00 98.06 74 MET A C 1
ATOM 556 O O . MET A 1 74 ? 10.391 0.999 -0.227 1.00 98.06 74 MET A O 1
ATOM 560 N N . GLY A 1 75 ? 9.214 1.502 -2.066 1.00 97.69 75 GLY A N 1
ATOM 561 C CA . GLY A 1 75 ? 8.314 2.432 -1.378 1.00 97.69 75 GLY A CA 1
ATOM 562 C C . GLY A 1 75 ? 7.595 1.819 -0.174 1.00 97.69 75 GLY A C 1
ATOM 563 O O . GLY A 1 75 ? 7.465 2.474 0.860 1.00 97.69 75 GLY A O 1
ATOM 564 N N . SER A 1 76 ? 7.184 0.552 -0.271 1.00 96.75 76 SER A N 1
ATOM 565 C CA . SER A 1 76 ? 6.552 -0.179 0.836 1.00 96.75 76 SER A CA 1
ATOM 566 C C . SER A 1 76 ? 7.506 -0.390 2.015 1.00 96.75 76 SER A C 1
ATOM 568 O O . SER A 1 76 ? 7.089 -0.302 3.169 1.00 96.75 76 SER A O 1
ATOM 570 N N . ARG A 1 77 ? 8.801 -0.596 1.749 1.00 95.88 77 ARG A N 1
ATOM 571 C CA . ARG A 1 77 ? 9.826 -0.731 2.785 1.00 95.88 77 ARG A CA 1
ATOM 572 C C . ARG A 1 77 ? 10.067 0.589 3.506 1.00 95.88 77 ARG A C 1
ATOM 574 O O . ARG A 1 77 ? 9.983 0.617 4.729 1.00 95.88 77 ARG A O 1
ATOM 581 N N . VAL A 1 78 ? 10.274 1.674 2.758 1.00 96.00 78 VAL A N 1
ATOM 582 C CA . VAL A 1 78 ? 10.428 3.027 3.325 1.00 96.00 78 VAL A CA 1
ATOM 583 C C . VAL A 1 78 ? 9.203 3.404 4.163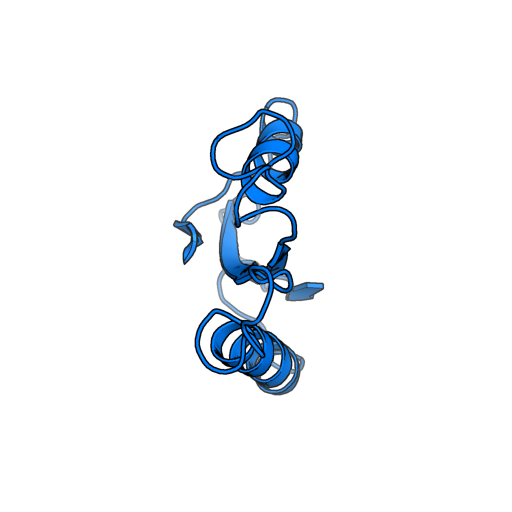 1.00 96.00 78 VAL A C 1
ATOM 585 O O . VAL A 1 78 ? 9.327 3.963 5.250 1.00 96.00 78 VAL A O 1
ATOM 588 N N . TYR A 1 79 ? 8.002 3.045 3.703 1.00 95.31 79 TYR A N 1
ATOM 589 C CA . TYR A 1 79 ? 6.774 3.245 4.469 1.00 95.31 79 TYR A CA 1
ATOM 590 C C . TYR A 1 79 ? 6.769 2.475 5.797 1.00 95.31 79 TYR A C 1
ATOM 592 O O . TYR A 1 79 ? 6.285 3.009 6.789 1.00 95.31 79 TYR A O 1
ATOM 600 N N . LEU A 1 80 ? 7.314 1.257 5.863 1.00 92.81 80 LEU A N 1
ATOM 601 C CA . LEU A 1 80 ? 7.384 0.495 7.116 1.00 92.81 80 LEU A CA 1
ATOM 602 C C . LEU A 1 80 ? 8.364 1.091 8.136 1.00 92.81 80 LEU A C 1
ATOM 604 O O . LEU A 1 80 ? 8.141 0.948 9.339 1.00 92.81 80 LEU A O 1
ATOM 608 N N . GLU A 1 81 ? 9.408 1.794 7.695 1.00 91.38 81 GLU A N 1
ATOM 609 C CA . GLU A 1 81 ? 10.398 2.401 8.596 1.00 91.38 81 GLU A CA 1
ATOM 610 C C . GLU A 1 81 ? 9.770 3.427 9.542 1.00 91.38 81 GLU A C 1
ATOM 612 O O . GLU A 1 81 ? 10.141 3.488 10.715 1.00 91.38 81 GLU A O 1
ATOM 617 N N . GLN A 1 82 ? 8.745 4.160 9.096 1.00 85.06 82 GLN A N 1
ATOM 618 C CA . GLN A 1 82 ? 8.048 5.133 9.945 1.00 85.06 82 GLN A CA 1
ATOM 619 C C . GLN A 1 82 ? 7.290 4.483 11.121 1.00 85.06 82 GLN A C 1
ATOM 621 O O . GLN A 1 82 ? 6.913 5.176 12.066 1.00 85.06 82 GLN A O 1
ATOM 626 N N . PHE A 1 83 ? 7.072 3.160 11.086 1.00 87.56 83 PHE A N 1
ATOM 627 C CA . PHE A 1 83 ? 6.378 2.426 12.146 1.00 87.56 83 PHE A CA 1
ATOM 628 C C . PHE A 1 83 ? 7.293 1.914 13.261 1.00 87.56 83 PHE A C 1
ATOM 630 O O . PHE A 1 83 ? 6.811 1.374 14.254 1.00 87.56 83 PHE A O 1
ATOM 637 N N . THR A 1 84 ? 8.607 2.078 13.120 1.00 82.75 84 THR A N 1
ATOM 638 C CA . THR A 1 84 ? 9.581 1.591 14.109 1.00 82.75 84 THR A CA 1
ATOM 639 C C . THR A 1 84 ? 9.563 2.392 15.414 1.00 82.75 84 THR A C 1
ATOM 641 O O . THR A 1 84 ? 9.744 1.815 16.483 1.00 82.75 84 THR A O 1
ATOM 644 N N . GLU A 1 85 ? 9.266 3.692 15.338 1.00 80.81 85 GLU A N 1
ATOM 645 C CA . GLU A 1 85 ? 9.317 4.633 16.471 1.00 80.81 85 GLU A CA 1
ATOM 646 C C . GLU A 1 85 ? 7.931 5.162 16.893 1.00 80.81 85 GLU A C 1
ATOM 648 O O . GLU A 1 85 ? 7.814 5.980 17.807 1.00 80.81 85 GLU A O 1
ATOM 653 N N . THR A 1 86 ? 6.855 4.722 16.234 1.00 82.44 86 THR A N 1
ATOM 654 C CA . THR A 1 86 ? 5.476 5.146 16.536 1.00 82.44 86 THR A CA 1
ATOM 655 C C . THR A 1 86 ? 4.740 4.110 17.383 1.00 82.44 86 THR A C 1
ATOM 657 O O . THR A 1 86 ? 5.009 2.911 17.326 1.00 82.44 86 THR A O 1
ATOM 660 N N . SER A 1 87 ? 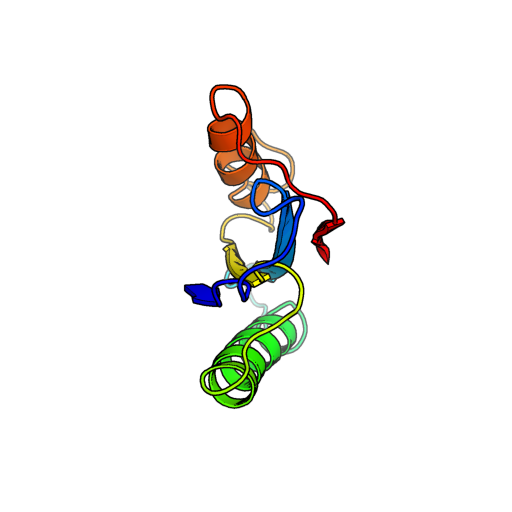3.762 4.564 18.170 1.00 82.69 87 SER A N 1
ATOM 661 C CA . SER A 1 87 ? 2.827 3.663 18.849 1.00 82.69 87 SER A CA 1
ATOM 662 C C . SER A 1 87 ? 1.778 3.076 17.901 1.00 82.69 87 SER A C 1
ATOM 664 O O . SER A 1 87 ? 1.124 2.102 18.266 1.00 82.69 87 SER A O 1
ATOM 666 N N . GLU A 1 88 ? 1.596 3.666 16.713 1.00 85.75 88 GLU A N 1
ATOM 667 C CA . GLU A 1 88 ? 0.709 3.116 15.688 1.00 85.75 88 GLU A CA 1
ATOM 668 C C . GLU A 1 88 ? 1.243 1.787 15.138 1.00 85.75 88 GLU A C 1
ATOM 670 O O . GLU A 1 88 ? 2.439 1.602 14.926 1.00 85.75 88 GLU A O 1
ATOM 675 N N . LYS A 1 89 ? 0.347 0.848 14.851 1.00 90.19 89 LYS A N 1
ATOM 676 C CA . LYS A 1 89 ? 0.692 -0.482 14.349 1.00 90.19 89 LYS A CA 1
ATOM 677 C C . LYS A 1 89 ? -0.158 -0.846 13.146 1.00 90.19 89 LYS A C 1
ATOM 679 O O . LYS A 1 89 ? -1.343 -0.521 13.063 1.00 90.19 89 LYS A O 1
ATOM 684 N N . ILE A 1 90 ? 0.428 -1.611 12.237 1.00 93.50 90 ILE A N 1
ATOM 685 C CA . ILE A 1 90 ? -0.308 -2.228 11.137 1.00 93.50 90 ILE A CA 1
ATOM 686 C C . ILE A 1 90 ? -0.904 -3.542 11.656 1.00 93.50 90 ILE A C 1
ATOM 688 O O . ILE A 1 90 ? -0.189 -4.427 12.123 1.00 93.50 90 ILE A O 1
ATOM 692 N N . LEU A 1 91 ? -2.234 -3.656 11.632 1.00 93.56 91 LEU A N 1
ATOM 693 C CA . LEU A 1 91 ? -2.950 -4.895 11.953 1.00 93.56 91 LEU A CA 1
ATOM 694 C C . LEU A 1 91 ? -2.824 -5.904 10.810 1.00 93.56 91 LEU A C 1
ATOM 696 O O . LEU A 1 91 ? -2.580 -7.080 11.061 1.00 93.56 91 LEU A O 1
ATOM 700 N N . ALA A 1 92 ? -3.026 -5.433 9.582 1.00 94.25 92 ALA A N 1
ATOM 701 C CA . ALA A 1 92 ? -2.950 -6.213 8.356 1.00 94.25 92 ALA A CA 1
ATOM 702 C C . ALA A 1 92 ? -2.619 -5.286 7.182 1.00 94.25 92 ALA A C 1
ATOM 704 O O . ALA A 1 92 ? -2.991 -4.109 7.209 1.00 94.25 9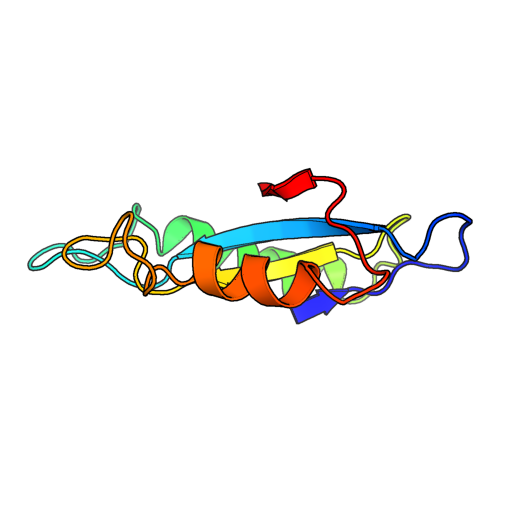2 ALA A O 1
ATOM 705 N N . MET A 1 93 ? -1.952 -5.834 6.169 1.00 95.31 93 MET A N 1
ATOM 706 C CA . MET A 1 93 ? -1.681 -5.172 4.897 1.00 95.31 93 MET A CA 1
ATOM 707 C C . MET A 1 93 ? -2.129 -6.092 3.761 1.00 95.31 93 MET A C 1
ATOM 709 O O . MET A 1 93 ? -1.831 -7.288 3.808 1.00 95.31 93 MET A O 1
ATOM 713 N N . PHE A 1 94 ? -2.859 -5.528 2.803 1.00 92.81 94 PHE A N 1
ATOM 714 C CA . PHE A 1 94 ? -3.345 -6.187 1.591 1.00 92.81 94 PHE A CA 1
ATOM 715 C C . PHE A 1 94 ? -2.807 -5.475 0.362 1.00 92.81 94 PHE A C 1
ATOM 717 O O . PHE A 1 94 ? -2.720 -4.227 0.431 1.00 92.81 94 PHE A O 1
#

pLDDT: mean 93.43, std 7.04, range [59.97, 98.75]

Foldseek 3Di:
DKQQADPDPPQLEEAEEEAEDDDDPPDPCVVVPVVSVVVLVVCCVVRVPPRHNYMYHYDYWYQCDPPSNPHCPGRVNVVVVVVPPDSRYYPYYD

Radius of gyration: 14.62 Å; chains: 1; bounding box: 35×15×44 Å

Sequence (94 aa):
VTIPAGELPDLDRKIVVAAHYDTVWLSPGADDNASGVSVLLELAQLLKNITPGKAIELVAFTNEEQPFAETELMGSRVYLEQFTETSEKILAMF

Secondary structure (DSSP, 8-state):
-EE---S-S-TTEEEEEEEE----TT---IIIIIHHHHHHHHHHHHHTT---SSEEEEEEES--STTTTTSTT-HHHHHHHTTSSSS-EEEEE-